Protein AF-A0A7C6QXD6-F1 (afdb_monomer_lite)

Sequence (173 aa):
MQIMHDFGVSPLEYSKREENNNFPVIDFCPMCHAKGTLKKHGFYSRYALPFKKELRIVIRRFKCSCCKKTISVLPSFLLPHYQHTVGFILGCLKGHFILRKLKAYYQKVQFYRRRFLKNLKAVEMFFRDPGLRDQFPEPHQEKAIKLLKMIGACASAFSQRFFSHFRHSFMAL

Structure (mmCIF, N/CA/C/O backbone):
data_AF-A0A7C6QXD6-F1
#
_entry.id   AF-A0A7C6QXD6-F1
#
loop_
_atom_site.group_PDB
_atom_site.id
_atom_site.type_symbol
_atom_site.label_atom_id
_atom_site.label_alt_id
_atom_site.label_comp_id
_atom_site.label_asym_id
_atom_site.label_entity_id
_atom_site.label_seq_id
_atom_site.pdbx_PDB_ins_code
_atom_site.Cartn_x
_atom_site.Cartn_y
_atom_site.Cartn_z
_atom_site.occupancy
_atom_site.B_iso_or_equiv
_atom_site.auth_seq_id
_atom_site.auth_comp_id
_atom_site.auth_asym_id
_atom_site.auth_atom_id
_atom_site.pdbx_PDB_model_num
ATOM 1 N N . MET A 1 1 ? 12.061 2.874 -3.813 1.00 88.06 1 MET A N 1
ATOM 2 C CA . MET A 1 1 ? 10.857 3.645 -4.196 1.00 88.06 1 MET A CA 1
ATOM 3 C C . MET A 1 1 ? 9.719 2.673 -4.466 1.00 88.06 1 MET A C 1
ATOM 5 O O . MET A 1 1 ? 9.970 1.619 -5.044 1.00 88.06 1 MET A O 1
ATOM 9 N N . GLN A 1 2 ? 8.501 2.988 -4.032 1.00 90.88 2 GLN A N 1
ATOM 10 C CA . GLN A 1 2 ? 7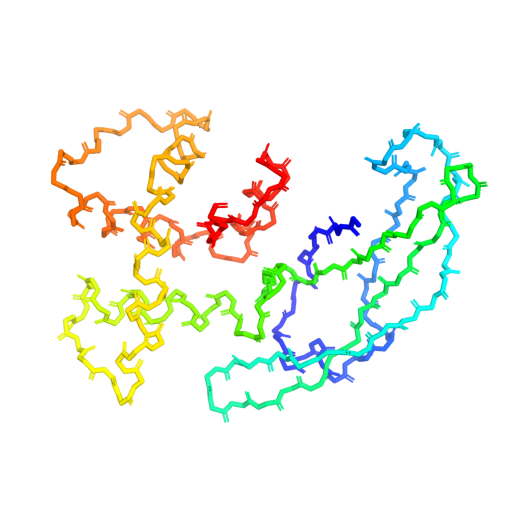.311 2.180 -4.305 1.00 90.88 2 GLN A CA 1
ATOM 11 C C . GLN A 1 2 ? 6.240 3.055 -4.952 1.00 90.88 2 GLN A C 1
ATOM 13 O O . GLN A 1 2 ? 6.079 4.209 -4.573 1.00 90.88 2 GLN A O 1
ATOM 18 N N . ILE A 1 3 ? 5.524 2.498 -5.921 1.00 92.62 3 ILE A N 1
ATOM 19 C CA . ILE A 1 3 ? 4.297 3.069 -6.474 1.00 92.62 3 ILE A CA 1
ATOM 20 C C . ILE A 1 3 ? 3.151 2.234 -5.921 1.00 92.62 3 ILE A C 1
ATOM 22 O O . ILE A 1 3 ? 3.218 1.009 -5.985 1.00 92.62 3 ILE A O 1
ATOM 26 N N . MET A 1 4 ? 2.125 2.877 -5.369 1.00 93.50 4 MET A N 1
ATOM 27 C CA . MET A 1 4 ? 0.896 2.177 -5.006 1.00 93.50 4 MET A CA 1
ATOM 28 C C . MET A 1 4 ? -0.036 2.078 -6.208 1.00 93.50 4 MET A C 1
ATOM 30 O O . MET A 1 4 ? -0.214 3.059 -6.928 1.00 93.50 4 MET A O 1
ATOM 34 N N . HIS A 1 5 ? -0.641 0.910 -6.391 1.00 93.94 5 HIS A N 1
ATOM 35 C CA . HIS A 1 5 ? -1.595 0.658 -7.462 1.00 93.94 5 HIS A CA 1
ATOM 36 C C . HIS A 1 5 ? -2.755 -0.210 -6.974 1.00 93.94 5 HIS A C 1
ATOM 38 O O . HIS A 1 5 ? -2.545 -1.260 -6.364 1.00 93.94 5 HIS A O 1
ATOM 44 N N . ASP A 1 6 ? -3.974 0.233 -7.236 1.00 93.94 6 ASP A N 1
ATOM 45 C CA . ASP A 1 6 ? -5.198 -0.510 -7.024 1.00 93.94 6 ASP A CA 1
ATOM 46 C C . ASP A 1 6 ? -5.442 -1.407 -8.233 1.00 93.94 6 ASP A C 1
ATOM 48 O O . ASP A 1 6 ? -5.732 -0.939 -9.330 1.00 93.94 6 ASP A O 1
ATOM 52 N N . PHE A 1 7 ? -5.298 -2.709 -8.007 1.00 93.75 7 PHE A N 1
ATOM 53 C CA . PHE A 1 7 ? -5.510 -3.734 -9.023 1.00 93.75 7 PHE A CA 1
ATOM 54 C C . PHE A 1 7 ? -6.997 -4.081 -9.207 1.00 93.75 7 PHE A C 1
ATOM 56 O O . PHE A 1 7 ? -7.315 -4.948 -10.018 1.00 93.75 7 PHE A O 1
ATOM 63 N N . GLY A 1 8 ? -7.907 -3.476 -8.429 1.00 93.12 8 GLY A N 1
ATOM 64 C CA . GLY A 1 8 ? -9.348 -3.731 -8.518 1.00 93.12 8 GLY A CA 1
ATOM 65 C C . GLY A 1 8 ? -9.761 -5.138 -8.076 1.00 93.12 8 GLY A C 1
ATOM 66 O O . GLY A 1 8 ? -10.849 -5.601 -8.406 1.00 93.12 8 GLY A O 1
ATOM 67 N N . VAL A 1 9 ? -8.894 -5.845 -7.345 1.00 94.06 9 VAL A N 1
ATOM 68 C CA . VAL A 1 9 ? -9.112 -7.231 -6.913 1.00 94.06 9 VAL A CA 1
ATOM 69 C C . VAL A 1 9 ? -8.811 -7.423 -5.434 1.00 94.06 9 VAL A C 1
ATOM 71 O O . VAL A 1 9 ? -8.015 -6.704 -4.828 1.00 94.06 9 VAL A O 1
ATOM 74 N N . SER A 1 10 ? -9.436 -8.441 -4.840 1.00 94.31 10 SER A N 1
ATOM 75 C CA . SER A 1 10 ? -9.162 -8.815 -3.451 1.00 94.31 10 SER A CA 1
ATOM 76 C C . SER A 1 10 ? -7.719 -9.325 -3.274 1.00 94.31 10 SER A C 1
ATOM 78 O O . SER A 1 10 ? -7.140 -9.858 -4.221 1.00 94.31 10 SER A O 1
ATOM 80 N N . PRO A 1 11 ? -7.141 -9.270 -2.056 1.00 95.25 11 PRO A N 1
ATOM 81 C CA . PRO A 1 11 ? -5.814 -9.838 -1.800 1.00 95.25 11 PRO A CA 1
ATOM 82 C C . PRO A 1 11 ? -5.700 -11.325 -2.164 1.00 95.25 11 PRO A C 1
ATOM 84 O O . PRO A 1 11 ? -4.645 -11.770 -2.609 1.00 95.25 11 PRO A O 1
ATOM 87 N N . LEU A 1 12 ? -6.785 -12.089 -1.982 1.00 96.38 12 LEU A N 1
ATOM 88 C CA . LEU A 1 12 ? -6.841 -13.509 -2.336 1.00 96.38 12 LEU A CA 1
ATOM 89 C C . LEU A 1 12 ? -6.758 -13.703 -3.849 1.00 96.38 12 LEU A C 1
ATOM 91 O O . LEU A 1 12 ? -5.979 -14.521 -4.322 1.00 96.38 12 LEU A O 1
ATOM 95 N N . GLU A 1 13 ? -7.549 -12.938 -4.593 1.00 96.75 13 GLU A N 1
ATOM 96 C CA . GLU A 1 13 ? -7.564 -12.992 -6.051 1.00 96.75 13 GLU A CA 1
ATOM 97 C C . GLU A 1 13 ? -6.227 -12.525 -6.640 1.00 96.75 13 GLU A C 1
ATOM 99 O O . GLU A 1 13 ? -5.665 -13.187 -7.507 1.00 96.75 13 GLU A O 1
ATOM 104 N N . TYR A 1 14 ? -5.650 -11.452 -6.092 1.00 97.12 14 TYR A N 1
ATOM 105 C CA . TYR A 1 14 ? -4.305 -11.004 -6.451 1.00 97.12 14 TYR A CA 1
ATOM 106 C C . TYR A 1 14 ? -3.264 -12.114 -6.256 1.00 97.12 14 TYR A C 1
ATOM 108 O O . TYR A 1 14 ? -2.416 -12.331 -7.119 1.00 97.12 14 TYR A O 1
ATOM 116 N N . SER A 1 15 ? -3.320 -12.815 -5.116 1.00 97.25 15 SER A N 1
ATOM 117 C CA . SER A 1 15 ? -2.401 -13.912 -4.795 1.00 97.25 15 SER A CA 1
ATOM 118 C C . SER A 1 15 ? -2.511 -15.052 -5.809 1.00 97.25 15 SER A C 1
ATOM 120 O O . SER A 1 15 ? -1.484 -15.495 -6.306 1.00 97.25 15 SER A O 1
ATOM 122 N N . LYS A 1 16 ? -3.734 -15.445 -6.195 1.00 97.75 16 LYS A N 1
ATOM 123 C CA . LYS A 1 16 ? -3.977 -16.490 -7.204 1.00 97.75 16 LYS A CA 1
ATOM 124 C C . LYS A 1 16 ? -3.456 -16.135 -8.597 1.00 97.75 16 LYS A C 1
ATOM 126 O O . LYS A 1 16 ? -3.055 -17.022 -9.338 1.00 97.75 16 LYS A O 1
ATOM 131 N N . ARG A 1 17 ? -3.492 -14.853 -8.968 1.00 97.38 17 ARG A N 1
ATOM 132 C CA . ARG A 1 17 ? -3.051 -14.385 -10.292 1.00 97.38 17 ARG A CA 1
ATOM 133 C C . ARG A 1 17 ? -1.536 -14.337 -10.450 1.00 97.38 17 ARG A C 1
ATOM 135 O O . ARG A 1 17 ? -1.065 -14.274 -11.580 1.00 97.38 17 ARG A O 1
ATOM 142 N N . GLU A 1 18 ? -0.782 -14.325 -9.352 1.00 95.38 18 GLU A N 1
ATOM 143 C CA . GLU A 1 18 ? 0.682 -14.260 -9.364 1.00 95.38 18 GLU A CA 1
ATOM 144 C C . GLU A 1 18 ? 1.227 -13.189 -10.338 1.00 95.38 18 GLU A C 1
ATOM 146 O O . GLU A 1 18 ? 0.915 -11.999 -10.211 1.00 95.38 18 GLU A O 1
ATOM 151 N N . GLU A 1 19 ? 2.057 -13.574 -11.310 1.00 95.94 19 GLU A N 1
ATOM 152 C CA . GLU A 1 19 ? 2.673 -12.663 -12.279 1.00 95.94 19 GLU A CA 1
ATOM 153 C C . GLU A 1 19 ? 1.702 -12.149 -13.356 1.00 95.94 19 GLU A C 1
ATOM 155 O O . GLU A 1 19 ? 2.024 -11.167 -14.034 1.00 95.94 19 GLU A O 1
ATOM 160 N N . ASN A 1 20 ? 0.505 -12.743 -13.450 1.00 96.69 20 ASN A N 1
ATOM 161 C CA . ASN A 1 20 ? -0.557 -12.411 -14.409 1.00 96.69 20 ASN A CA 1
ATOM 162 C C . ASN A 1 20 ? -1.481 -11.280 -13.926 1.00 96.69 20 ASN A C 1
ATOM 164 O O . ASN A 1 20 ? -2.493 -10.979 -14.556 1.00 96.69 20 ASN A O 1
ATOM 168 N N . ASN A 1 21 ? -1.165 -10.642 -12.795 1.00 96.81 21 ASN A N 1
ATOM 169 C CA . ASN A 1 21 ? -1.866 -9.432 -12.372 1.00 96.81 21 ASN A CA 1
ATOM 170 C C . ASN A 1 21 ? -1.702 -8.301 -13.403 1.00 96.81 21 ASN A C 1
ATOM 172 O O . ASN A 1 21 ? -0.671 -8.183 -14.070 1.00 96.81 21 ASN A O 1
ATOM 176 N N . ASN A 1 22 ? -2.708 -7.429 -13.495 1.00 95.38 22 ASN A N 1
ATOM 177 C CA . ASN A 1 22 ? -2.716 -6.324 -14.450 1.00 95.38 22 ASN A CA 1
ATOM 178 C C . ASN A 1 22 ? -1.822 -5.169 -13.959 1.00 95.38 22 ASN A C 1
ATOM 180 O O . ASN A 1 22 ? -2.290 -4.220 -13.338 1.00 95.38 22 ASN A O 1
ATOM 184 N N . PHE A 1 23 ? -0.505 -5.304 -14.137 1.00 95.44 23 PHE A N 1
ATOM 185 C CA . PHE A 1 23 ? 0.466 -4.296 -13.706 1.00 95.44 23 PHE A CA 1
ATOM 186 C C . PHE A 1 23 ? 0.395 -3.033 -14.577 1.00 95.44 23 PHE A C 1
ATOM 188 O O . PHE A 1 23 ? 0.346 -3.148 -15.801 1.00 95.44 23 PHE A O 1
ATOM 195 N N . PRO A 1 24 ? 0.487 -1.833 -13.977 1.00 94.12 24 PRO A N 1
ATOM 196 C CA . PRO A 1 24 ? 0.396 -0.585 -14.716 1.00 94.12 24 PRO A CA 1
ATOM 197 C C . PRO A 1 24 ? 1.615 -0.375 -15.618 1.00 94.12 24 PRO A C 1
ATOM 199 O O . PRO A 1 24 ? 2.744 -0.752 -15.279 1.00 94.12 24 PRO A O 1
ATOM 202 N N . VAL A 1 25 ? 1.384 0.301 -16.741 1.00 91.50 25 VAL A N 1
ATOM 203 C CA . VAL A 1 25 ? 2.446 0.904 -17.551 1.00 91.50 25 VAL A CA 1
ATOM 204 C C . VAL A 1 25 ? 2.909 2.183 -16.854 1.00 91.50 25 VAL A C 1
ATOM 206 O O . VAL A 1 25 ? 2.094 2.951 -16.344 1.00 91.50 25 VAL A O 1
ATOM 209 N N . ILE A 1 26 ? 4.225 2.388 -16.771 1.00 92.19 26 ILE A N 1
ATOM 210 C CA . ILE A 1 26 ? 4.816 3.546 -16.095 1.00 92.19 26 ILE A CA 1
ATOM 211 C C . ILE A 1 26 ? 5.758 4.243 -17.073 1.00 92.19 26 ILE A C 1
ATOM 213 O O . ILE A 1 26 ? 6.889 3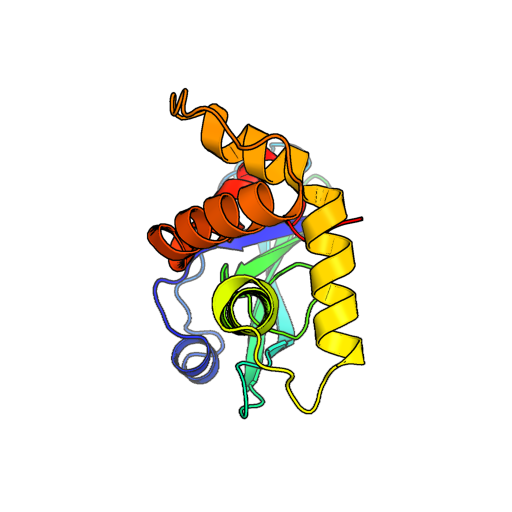.800 -17.279 1.00 92.19 26 ILE A O 1
ATOM 217 N N . ASP A 1 27 ? 5.294 5.352 -17.643 1.00 91.56 27 ASP A N 1
ATOM 218 C CA . ASP A 1 27 ? 6.027 6.064 -18.694 1.00 91.56 27 ASP A CA 1
ATOM 219 C C . ASP A 1 27 ? 7.174 6.919 -18.160 1.00 91.56 27 ASP A C 1
ATOM 221 O O . ASP A 1 27 ? 8.168 7.127 -18.853 1.00 91.56 27 ASP A O 1
ATOM 225 N N . PHE A 1 28 ? 7.067 7.399 -16.920 1.00 94.06 28 PHE A N 1
ATOM 226 C CA . PHE A 1 28 ? 8.038 8.308 -16.317 1.00 94.06 28 PHE A CA 1
ATOM 227 C C . PHE A 1 28 ? 8.655 7.704 -15.063 1.00 94.06 28 PHE A C 1
ATOM 229 O O . PHE A 1 28 ? 7.963 7.174 -14.192 1.00 94.06 28 PHE A O 1
ATOM 236 N N . CYS A 1 29 ? 9.975 7.833 -14.925 1.00 94.44 29 CYS A N 1
ATOM 237 C CA . CYS A 1 29 ? 10.633 7.455 -13.684 1.00 94.44 29 CYS A CA 1
ATOM 238 C C . CYS A 1 29 ? 10.198 8.397 -12.540 1.00 94.44 29 CYS A C 1
ATOM 240 O O . CYS A 1 29 ? 10.507 9.583 -12.605 1.00 94.44 29 CYS A O 1
ATOM 242 N N . PRO A 1 30 ? 9.603 7.910 -11.435 1.00 91.62 30 PRO A N 1
ATOM 243 C CA . PRO A 1 30 ? 9.218 8.748 -10.293 1.00 91.62 30 PRO A CA 1
ATOM 244 C C . PRO A 1 30 ? 10.406 9.353 -9.527 1.00 91.62 30 PRO A C 1
ATOM 246 O O . PRO A 1 30 ? 10.192 10.083 -8.568 1.00 91.62 30 PRO A O 1
ATOM 249 N N . MET A 1 31 ? 11.649 9.002 -9.884 1.00 92.94 31 MET A N 1
ATOM 250 C CA . MET A 1 31 ? 12.858 9.492 -9.212 1.00 92.94 31 MET A CA 1
ATOM 251 C C . MET A 1 31 ? 13.608 10.565 -9.998 1.00 92.94 31 MET A C 1
ATOM 253 O O . MET A 1 31 ? 14.233 11.419 -9.387 1.00 92.94 31 MET A O 1
ATOM 257 N N . CYS A 1 32 ? 13.641 10.458 -11.327 1.00 94.88 32 CYS A N 1
ATOM 258 C CA . CYS A 1 32 ? 14.409 11.364 -12.189 1.00 94.88 32 CYS A CA 1
ATOM 259 C C . CYS A 1 32 ? 13.586 11.914 -13.356 1.00 94.88 32 CYS A C 1
ATOM 261 O O . CYS A 1 32 ? 14.140 12.572 -14.224 1.00 94.88 32 CYS A O 1
ATOM 263 N N . HIS A 1 33 ? 12.292 11.591 -13.417 1.00 94.75 33 HIS A N 1
ATOM 264 C CA . HIS A 1 33 ? 11.325 12.067 -14.410 1.00 94.75 33 HIS A CA 1
ATOM 265 C C . HIS A 1 33 ? 11.650 11.748 -15.878 1.00 94.75 33 HIS A C 1
ATOM 267 O O . HIS A 1 33 ? 10.909 12.138 -16.771 1.00 94.75 33 HIS A O 1
ATOM 273 N N . ALA A 1 34 ? 12.696 10.961 -16.143 1.00 94.94 34 ALA A N 1
ATOM 274 C CA . ALA A 1 34 ? 13.042 10.526 -17.488 1.00 94.94 34 ALA A CA 1
ATOM 275 C C . ALA A 1 34 ? 11.958 9.600 -18.072 1.00 94.94 34 ALA A C 1
ATOM 277 O O . ALA A 1 34 ? 11.585 8.593 -17.452 1.00 94.94 34 ALA A O 1
ATOM 278 N N . LYS A 1 35 ? 11.489 9.934 -19.277 1.00 95.62 35 LYS A N 1
ATOM 279 C CA . LYS A 1 35 ? 10.454 9.205 -20.022 1.00 95.62 35 LYS A CA 1
ATOM 280 C C . LYS A 1 35 ? 11.016 7.936 -20.673 1.00 95.62 35 LYS A C 1
ATOM 282 O O . LYS A 1 35 ? 12.141 7.942 -21.159 1.00 95.62 35 LYS A O 1
ATOM 287 N N . GLY A 1 36 ? 10.253 6.843 -20.678 1.00 90.44 36 GLY A N 1
ATOM 288 C CA . GLY A 1 36 ? 10.594 5.597 -21.382 1.00 90.44 36 GLY A CA 1
ATOM 289 C C . GLY A 1 36 ? 11.793 4.830 -20.806 1.00 90.44 36 GLY A C 1
ATOM 290 O O . GLY A 1 36 ? 12.345 3.948 -21.458 1.00 90.44 36 GLY A O 1
ATOM 291 N N . THR A 1 37 ? 12.227 5.153 -19.584 1.00 92.06 37 THR A N 1
ATOM 292 C CA . THR A 1 37 ? 13.453 4.587 -18.989 1.00 92.06 37 THR A CA 1
ATOM 293 C C . THR A 1 37 ? 13.214 3.381 -18.081 1.00 92.06 37 THR A C 1
ATOM 295 O O . THR A 1 37 ? 14.170 2.701 -17.697 1.00 92.06 37 THR A O 1
ATOM 298 N N . LEU A 1 38 ? 11.963 3.101 -17.704 1.00 95.19 38 LEU A N 1
ATOM 299 C CA . LEU A 1 38 ? 11.626 2.022 -16.778 1.00 95.19 38 LEU A CA 1
ATOM 300 C C . LEU A 1 38 ? 11.475 0.689 -17.504 1.00 95.19 38 LEU A C 1
ATOM 302 O O . LEU A 1 38 ? 10.504 0.448 -18.212 1.00 95.19 38 LEU A O 1
ATOM 306 N N . LYS A 1 39 ? 12.423 -0.218 -17.261 1.00 95.25 39 LYS A N 1
ATOM 307 C CA . LYS A 1 39 ? 12.390 -1.585 -17.790 1.00 95.25 39 LYS A CA 1
ATOM 308 C C . LYS A 1 39 ? 11.898 -2.556 -16.723 1.00 95.25 39 LYS A C 1
ATOM 310 O O . LYS A 1 39 ? 12.241 -2.404 -15.547 1.00 95.25 39 LYS A O 1
ATOM 315 N N . LYS A 1 40 ? 11.121 -3.570 -17.124 1.00 95.25 40 LYS A N 1
ATOM 316 C CA . LYS A 1 40 ? 10.733 -4.683 -16.239 1.00 95.25 40 LYS A CA 1
ATOM 317 C C . LYS A 1 40 ? 12.011 -5.335 -15.702 1.00 95.25 40 LYS A C 1
ATOM 319 O O . LYS A 1 40 ? 12.877 -5.723 -16.475 1.00 95.25 40 LYS A O 1
ATOM 324 N N . HIS A 1 41 ? 12.139 -5.411 -14.381 1.00 95.94 41 HIS A N 1
ATOM 325 C CA . HIS A 1 41 ? 13.329 -5.945 -13.707 1.00 95.94 41 HIS A CA 1
ATOM 326 C C . HIS A 1 41 ? 13.077 -7.318 -13.067 1.00 95.94 41 HIS A C 1
ATOM 328 O O . HIS A 1 41 ? 14.019 -8.012 -12.708 1.00 95.94 41 HIS A O 1
ATOM 334 N N . GLY A 1 42 ? 11.808 -7.704 -12.924 1.00 96.75 42 GLY A N 1
ATOM 335 C CA . GLY A 1 42 ? 11.387 -8.983 -12.357 1.00 96.75 42 GLY A CA 1
ATOM 336 C C . GLY A 1 42 ? 10.424 -8.778 -11.198 1.00 96.75 42 GLY A C 1
ATOM 337 O O . GLY A 1 42 ? 9.734 -7.758 -11.122 1.00 96.75 42 GLY A O 1
ATOM 338 N N . PHE A 1 43 ? 10.403 -9.734 -10.278 1.00 98.00 43 PHE A N 1
ATOM 339 C CA . PHE A 1 43 ? 9.501 -9.743 -9.131 1.00 98.00 43 PHE A CA 1
ATOM 340 C C . PHE A 1 43 ? 10.245 -9.989 -7.826 1.00 98.00 43 PHE A C 1
ATOM 342 O O . PHE A 1 43 ? 11.394 -10.427 -7.826 1.00 98.00 43 PHE A O 1
ATOM 349 N N . TYR A 1 44 ? 9.599 -9.673 -6.710 1.00 96.88 44 TYR A N 1
ATOM 350 C CA . TYR A 1 44 ? 9.904 -10.285 -5.420 1.00 96.88 44 TYR A CA 1
ATOM 351 C C . TYR A 1 44 ? 8.599 -10.734 -4.764 1.00 96.88 44 TYR A C 1
ATOM 353 O O . TYR A 1 44 ? 7.543 -10.160 -5.034 1.00 96.88 44 TYR A O 1
ATOM 361 N N . SER A 1 45 ?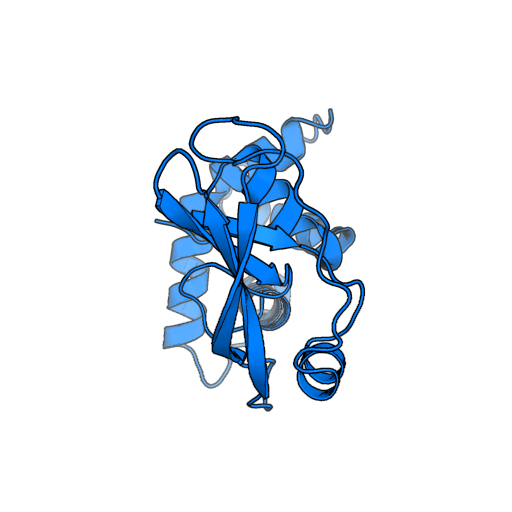 8.663 -11.739 -3.896 1.00 96.12 45 SER A N 1
ATOM 362 C CA . SER A 1 45 ? 7.507 -12.200 -3.129 1.00 96.12 45 SER A CA 1
ATOM 363 C C . SER A 1 45 ? 7.486 -11.607 -1.726 1.00 96.12 45 SER A C 1
ATOM 365 O O . SER A 1 45 ? 8.530 -11.394 -1.110 1.00 96.12 45 SER A O 1
ATOM 367 N N . ARG A 1 46 ? 6.289 -11.382 -1.188 1.00 96.25 46 ARG A N 1
ATOM 368 C CA . ARG A 1 46 ? 6.084 -11.028 0.220 1.00 96.25 46 ARG A CA 1
ATOM 369 C C . ARG A 1 46 ? 4.786 -11.619 0.752 1.00 96.25 46 ARG A C 1
ATOM 371 O O . ARG A 1 46 ? 3.878 -11.906 -0.023 1.00 96.25 46 ARG A O 1
ATOM 378 N N . TYR A 1 47 ? 4.681 -11.717 2.073 1.00 96.31 47 TYR A N 1
ATOM 379 C CA . TYR A 1 47 ? 3.427 -12.077 2.723 1.00 96.31 47 TYR A CA 1
ATOM 380 C C . TYR A 1 47 ? 2.480 -10.882 2.851 1.00 96.31 47 TYR A C 1
ATOM 382 O O . TYR A 1 47 ? 2.895 -9.768 3.198 1.00 96.31 47 TYR A O 1
ATOM 390 N N . ALA A 1 48 ? 1.205 -11.154 2.588 1.00 96.19 48 ALA A N 1
ATOM 391 C CA . ALA A 1 48 ? 0.059 -10.322 2.897 1.00 96.19 48 ALA A CA 1
ATOM 392 C C . ALA A 1 48 ? -0.851 -11.093 3.862 1.00 96.19 48 ALA A C 1
ATOM 394 O O . ALA A 1 48 ? -1.239 -12.227 3.588 1.00 96.19 48 ALA A O 1
ATOM 395 N N . LEU A 1 49 ? -1.201 -10.469 4.985 1.00 94.69 49 LEU A N 1
ATOM 396 C CA . LEU A 1 49 ? -1.987 -11.084 6.056 1.00 94.69 49 LEU A CA 1
ATOM 397 C C . LEU A 1 49 ? -3.377 -10.427 6.145 1.00 94.69 49 LEU A C 1
ATOM 399 O O . LEU A 1 49 ? -3.571 -9.472 6.909 1.00 94.69 49 LEU A O 1
ATOM 403 N N . PRO A 1 50 ? -4.362 -10.843 5.325 1.00 92.12 50 PRO A N 1
ATOM 404 C CA . PRO A 1 50 ? -5.754 -10.46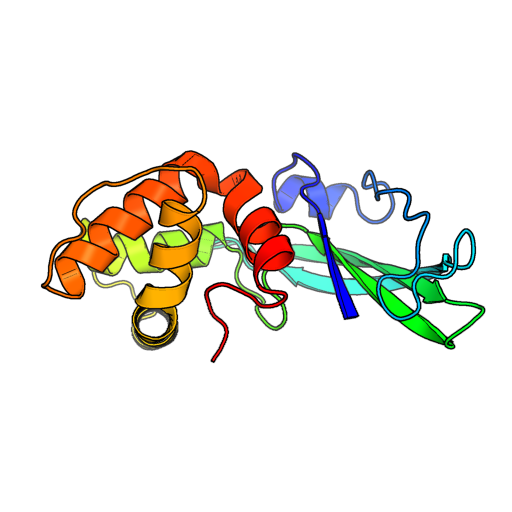7 5.524 1.00 92.12 50 PRO A CA 1
ATOM 405 C C . PRO A 1 50 ? -6.407 -11.352 6.592 1.00 92.12 50 PRO A C 1
ATOM 407 O O . PRO A 1 50 ? -6.792 -12.493 6.341 1.00 92.12 50 PRO A O 1
ATOM 410 N N . PHE A 1 51 ? -6.610 -10.793 7.785 1.00 87.44 51 PHE A N 1
ATOM 411 C CA . PHE A 1 51 ? -7.320 -11.453 8.888 1.00 87.44 51 PHE A CA 1
ATOM 412 C C . PHE A 1 51 ? -6.724 -12.822 9.254 1.00 87.44 51 PHE A C 1
ATOM 414 O O . PHE A 1 51 ? -5.623 -12.862 9.790 1.00 87.44 51 PHE A O 1
ATOM 421 N N . LYS A 1 52 ? -7.454 -13.921 9.024 1.00 85.56 52 LYS A N 1
ATOM 422 C CA . LYS A 1 52 ? -7.043 -15.294 9.368 1.00 85.56 52 LYS A CA 1
ATOM 423 C C . LYS A 1 52 ? -6.343 -16.028 8.214 1.00 85.56 52 LYS A C 1
ATOM 425 O O . LYS A 1 52 ? -6.199 -17.242 8.279 1.00 85.56 52 LYS A O 1
ATOM 430 N N . LYS A 1 53 ? -5.976 -15.328 7.139 1.00 90.50 53 LYS A N 1
ATOM 431 C CA . LYS A 1 53 ? -5.291 -15.918 5.984 1.00 90.50 53 LYS A CA 1
ATOM 432 C C . LYS A 1 53 ? -3.872 -15.383 5.879 1.00 90.50 53 LYS A C 1
ATOM 434 O O . LYS A 1 53 ? -3.622 -14.207 6.142 1.00 90.50 53 LYS A O 1
ATOM 439 N N . GLU A 1 54 ? -2.983 -16.248 5.421 1.00 95.88 54 GLU A N 1
ATOM 440 C CA . GLU A 1 54 ? -1.629 -15.913 5.014 1.00 95.88 54 GLU A CA 1
ATOM 441 C C . GLU A 1 54 ? -1.522 -16.122 3.509 1.00 95.88 54 GLU A C 1
ATOM 443 O O . GLU A 1 54 ? -1.821 -17.199 3.000 1.00 95.88 54 GLU A O 1
ATOM 448 N N . LEU A 1 55 ? -1.176 -15.060 2.786 1.00 96.88 55 LEU A N 1
ATOM 449 C CA . LEU A 1 55 ? -1.091 -15.076 1.332 1.00 96.88 55 LEU A CA 1
ATOM 450 C C . LEU A 1 55 ? 0.317 -14.687 0.910 1.00 96.88 55 LEU A C 1
ATOM 452 O O . LEU A 1 55 ? 0.818 -13.634 1.309 1.00 96.88 55 LEU A O 1
ATOM 456 N N . ARG A 1 56 ? 0.933 -15.493 0.049 1.00 96.62 56 ARG A N 1
ATOM 457 C CA . ARG A 1 56 ? 2.134 -15.092 -0.681 1.00 96.62 56 ARG A CA 1
ATOM 458 C C . ARG A 1 56 ? 1.701 -14.308 -1.916 1.00 96.62 56 ARG A C 1
ATOM 460 O O . ARG A 1 56 ? 0.884 -14.774 -2.703 1.00 96.62 56 ARG A O 1
ATOM 467 N N . ILE A 1 57 ? 2.237 -13.106 -2.076 1.00 96.56 57 ILE A N 1
ATOM 468 C CA . ILE A 1 57 ? 1.948 -12.246 -3.223 1.00 96.56 57 ILE A CA 1
ATOM 469 C C . ILE A 1 57 ? 3.241 -11.837 -3.923 1.00 96.56 57 ILE A C 1
ATOM 471 O O . ILE A 1 57 ? 4.277 -11.661 -3.274 1.00 96.56 57 ILE A O 1
ATOM 475 N N . VAL A 1 58 ? 3.180 -11.648 -5.240 1.00 97.62 58 VAL A N 1
ATOM 476 C CA . VAL A 1 58 ? 4.307 -11.148 -6.035 1.00 97.62 58 VAL A CA 1
ATOM 477 C C . VAL A 1 58 ? 4.195 -9.647 -6.255 1.00 97.62 58 VAL A C 1
ATOM 479 O O . VAL A 1 58 ? 3.107 -9.093 -6.396 1.00 97.62 58 VAL A O 1
ATOM 482 N N . ILE A 1 59 ? 5.336 -8.972 -6.283 1.00 97.75 59 ILE A N 1
ATOM 483 C CA . ILE A 1 59 ? 5.438 -7.529 -6.460 1.00 97.75 59 ILE A CA 1
ATOM 484 C C . ILE A 1 59 ? 6.338 -7.255 -7.657 1.00 97.75 59 ILE A C 1
ATOM 486 O O . ILE A 1 59 ? 7.528 -7.587 -7.634 1.00 97.75 59 ILE A O 1
ATOM 490 N N . ARG A 1 60 ? 5.778 -6.637 -8.701 1.00 97.62 60 ARG A N 1
ATOM 491 C CA . ARG A 1 60 ? 6.525 -6.268 -9.908 1.00 97.62 60 ARG A CA 1
ATOM 492 C C . ARG A 1 60 ? 7.544 -5.181 -9.587 1.00 97.62 60 ARG A C 1
ATOM 494 O O . ARG A 1 60 ? 7.225 -4.190 -8.929 1.00 97.62 60 ARG A O 1
ATOM 501 N N . ARG A 1 61 ? 8.759 -5.352 -10.103 1.00 97.62 61 ARG A N 1
ATOM 502 C CA . ARG A 1 61 ? 9.856 -4.385 -10.040 1.00 97.62 61 ARG A CA 1
ATOM 503 C C . ARG A 1 61 ? 10.199 -3.864 -11.428 1.00 97.62 61 ARG A C 1
ATOM 505 O O . ARG A 1 61 ? 10.243 -4.615 -12.403 1.00 97.62 61 ARG A O 1
ATOM 512 N N . PHE A 1 62 ? 10.527 -2.586 -11.475 1.00 97.25 62 PHE A N 1
ATOM 513 C CA . PHE A 1 62 ? 11.078 -1.879 -12.618 1.00 97.25 62 PHE A CA 1
ATOM 514 C C . PHE A 1 62 ? 12.431 -1.290 -12.235 1.00 97.25 62 PHE A C 1
ATOM 516 O O . PHE A 1 62 ? 12.633 -0.895 -11.085 1.00 97.25 62 PHE A O 1
ATOM 523 N N . LYS A 1 63 ? 13.354 -1.206 -13.189 1.00 97.19 63 LYS A N 1
ATOM 524 C CA . LYS A 1 63 ? 14.649 -0.545 -13.011 1.00 97.19 63 LYS A CA 1
ATOM 525 C C . LYS A 1 63 ? 14.781 0.571 -14.035 1.00 97.19 63 LYS A C 1
ATOM 527 O O . LYS A 1 63 ? 14.558 0.354 -15.224 1.00 97.19 63 LYS A O 1
ATOM 532 N N . CYS A 1 64 ? 15.121 1.764 -13.560 1.00 96.94 64 CYS A N 1
ATOM 533 C CA . CYS A 1 64 ? 15.354 2.913 -14.425 1.00 96.94 64 CYS A CA 1
ATOM 534 C C . CYS A 1 64 ? 16.718 2.789 -15.109 1.00 96.94 64 CYS A C 1
ATOM 536 O O . CYS A 1 64 ? 17.734 2.636 -14.432 1.00 96.94 64 CYS A O 1
ATOM 538 N N . SER A 1 65 ? 16.769 2.880 -16.437 1.00 96.44 65 SER A N 1
ATOM 539 C CA . SER A 1 65 ? 18.034 2.888 -17.181 1.00 96.44 65 SER A CA 1
ATOM 540 C C . SER A 1 65 ? 18.845 4.171 -16.971 1.00 96.44 65 SER A C 1
ATOM 542 O O . SER A 1 65 ? 20.070 4.101 -17.052 1.00 96.44 65 SER A O 1
ATOM 544 N N . CYS A 1 66 ? 18.192 5.296 -16.657 1.00 96.81 66 CYS A N 1
ATOM 545 C CA . CYS A 1 66 ? 18.821 6.594 -16.399 1.00 96.81 66 CYS A CA 1
ATOM 546 C C . CYS A 1 66 ? 19.427 6.657 -14.985 1.00 96.81 66 CYS A C 1
ATOM 548 O O . CYS A 1 66 ? 20.639 6.562 -14.833 1.00 96.81 66 CYS A O 1
ATOM 550 N N . CYS A 1 67 ? 18.607 6.710 -13.929 1.00 96.62 67 CYS A N 1
ATOM 551 C CA . CYS A 1 67 ? 19.100 6.871 -12.553 1.00 96.62 67 CYS A CA 1
ATOM 552 C C . CYS A 1 67 ? 19.444 5.558 -11.828 1.00 96.62 67 CYS A C 1
ATOM 554 O O . CYS A 1 67 ? 19.754 5.576 -10.640 1.00 96.62 67 CYS A O 1
ATOM 556 N N . LYS A 1 68 ? 19.322 4.404 -12.502 1.00 96.44 68 LYS A N 1
ATOM 557 C CA . LYS A 1 68 ? 19.607 3.045 -11.986 1.00 96.44 68 LYS A CA 1
ATOM 558 C C . LYS A 1 68 ? 18.784 2.591 -10.771 1.00 96.44 68 LYS A C 1
ATOM 560 O O . LYS A 1 68 ? 18.928 1.445 -10.342 1.00 96.44 68 LYS A O 1
ATOM 565 N N . LYS A 1 69 ? 17.878 3.429 -10.254 1.00 96.38 69 LYS A N 1
ATOM 566 C CA . LYS A 1 69 ? 17.007 3.116 -9.111 1.00 96.38 69 LYS A CA 1
ATOM 567 C C . LYS A 1 69 ? 15.929 2.091 -9.479 1.00 96.38 69 LYS A C 1
ATOM 569 O O . LYS A 1 69 ? 15.390 2.094 -10.589 1.00 96.38 69 LYS A O 1
ATOM 574 N N . THR A 1 70 ? 15.585 1.256 -8.500 1.00 96.62 70 THR A N 1
ATOM 575 C CA . THR A 1 70 ? 14.518 0.250 -8.591 1.00 96.62 70 THR A CA 1
ATOM 576 C C . THR A 1 70 ? 13.216 0.779 -7.992 1.00 96.62 70 THR A C 1
ATOM 578 O O . THR A 1 70 ? 13.197 1.384 -6.912 1.00 96.62 70 THR A O 1
ATOM 581 N N . ILE A 1 71 ? 12.117 0.525 -8.694 1.00 95.50 71 ILE A N 1
ATOM 582 C CA . ILE A 1 71 ? 10.758 0.900 -8.312 1.00 95.50 71 ILE A CA 1
ATOM 583 C C . ILE A 1 71 ? 9.901 -0.355 -8.258 1.00 95.50 71 ILE A C 1
ATOM 585 O O . ILE A 1 71 ? 9.942 -1.172 -9.171 1.00 95.50 71 ILE A O 1
ATOM 589 N N . SER A 1 72 ? 9.113 -0.496 -7.200 1.00 96.25 72 SER A N 1
ATOM 590 C CA . SER A 1 72 ? 8.208 -1.633 -7.022 1.00 96.25 72 SER A CA 1
ATOM 591 C C . SER A 1 72 ? 6.753 -1.175 -7.070 1.00 96.25 72 SER A C 1
ATOM 593 O O . SER A 1 72 ? 6.433 -0.143 -6.483 1.00 96.25 72 SER A O 1
ATOM 595 N N . VAL A 1 73 ? 5.874 -1.945 -7.715 1.00 96.12 73 VAL A N 1
ATOM 596 C CA . VAL A 1 73 ? 4.427 -1.673 -7.750 1.00 96.12 73 VAL A CA 1
ATOM 597 C C . VAL A 1 73 ? 3.739 -2.425 -6.619 1.00 96.12 73 VAL A C 1
ATOM 599 O O . VAL A 1 73 ? 3.507 -3.628 -6.706 1.00 96.12 73 VAL A O 1
ATOM 602 N N . LEU A 1 74 ? 3.452 -1.714 -5.536 1.00 95.81 74 LEU A N 1
ATOM 603 C CA . LEU A 1 74 ? 2.799 -2.248 -4.353 1.00 95.81 74 LEU A CA 1
ATOM 604 C C . LEU A 1 74 ? 1.267 -2.186 -4.513 1.00 95.81 74 LEU A C 1
ATOM 606 O O . LEU A 1 74 ? 0.743 -1.106 -4.784 1.00 95.81 74 LEU A O 1
ATOM 610 N N . PRO A 1 75 ? 0.530 -3.287 -4.292 1.00 95.62 75 PRO A N 1
ATOM 611 C CA . PRO A 1 75 ? -0.928 -3.246 -4.273 1.00 95.62 75 PRO A CA 1
ATOM 612 C C . PRO A 1 75 ? -1.468 -2.290 -3.204 1.00 95.62 75 PRO A C 1
ATOM 614 O O . PRO A 1 75 ? -0.983 -2.303 -2.071 1.00 95.62 75 PRO A O 1
ATOM 617 N N . SER A 1 76 ? -2.488 -1.496 -3.536 1.00 94.75 76 SER A N 1
ATOM 618 C CA . SER A 1 76 ? -3.096 -0.487 -2.648 1.00 94.75 76 SER A CA 1
ATOM 619 C C . SER A 1 76 ? -3.651 -1.084 -1.348 1.00 94.75 76 SER A C 1
ATOM 621 O O . SER A 1 76 ? -3.686 -0.417 -0.313 1.00 94.75 76 SER A O 1
ATOM 623 N N . PHE A 1 77 ? -4.020 -2.367 -1.348 1.00 94.81 77 PHE A N 1
ATOM 624 C CA . PHE A 1 77 ? -4.444 -3.081 -0.144 1.00 94.81 77 PHE A CA 1
ATOM 625 C C . PHE A 1 77 ? -3.295 -3.365 0.846 1.00 94.81 77 PHE A C 1
ATOM 627 O O . PHE A 1 77 ? -3.546 -3.928 1.915 1.00 94.81 77 PHE A O 1
ATOM 634 N N . LEU A 1 78 ? -2.049 -2.989 0.534 1.00 94.31 78 LEU A N 1
ATOM 635 C CA . LEU A 1 78 ? -0.883 -3.050 1.417 1.00 94.31 78 LEU A CA 1
ATOM 636 C C . LEU A 1 78 ? -0.287 -1.669 1.687 1.00 94.31 78 LEU A C 1
ATOM 638 O O . LEU A 1 78 ? -0.463 -0.722 0.929 1.00 94.31 78 LEU A O 1
ATOM 642 N N . LEU A 1 79 ? 0.504 -1.592 2.759 1.00 93.50 79 LEU A N 1
ATOM 643 C CA . LEU A 1 79 ? 1.328 -0.428 3.075 1.00 93.50 79 LEU A CA 1
ATOM 644 C C . LEU A 1 79 ? 2.826 -0.793 2.997 1.00 93.50 79 LEU A C 1
ATOM 646 O O . LEU A 1 79 ? 3.204 -1.941 3.285 1.00 93.50 79 LEU A O 1
ATOM 650 N N . PRO A 1 80 ? 3.702 0.160 2.623 1.00 91.81 80 PRO A N 1
ATOM 651 C CA . PRO A 1 80 ? 5.150 0.004 2.715 1.00 91.81 80 PRO A CA 1
ATOM 652 C C . PRO A 1 80 ? 5.557 -0.477 4.107 1.00 91.81 80 PRO A C 1
ATOM 654 O O . PRO A 1 80 ? 5.160 0.129 5.094 1.00 91.81 80 PRO A O 1
ATOM 657 N N . HIS A 1 81 ? 6.343 -1.552 4.195 1.00 90.25 81 HIS A N 1
ATOM 658 C CA . HIS A 1 81 ? 6.817 -2.145 5.460 1.00 90.25 81 HIS A CA 1
ATOM 659 C C . HIS A 1 81 ? 5.750 -2.829 6.347 1.00 90.25 81 HIS A C 1
ATOM 661 O O . HIS A 1 81 ? 6.074 -3.266 7.447 1.00 90.25 81 HIS A O 1
ATOM 667 N N . TYR A 1 82 ? 4.506 -3.011 5.878 1.00 92.31 82 TYR A N 1
ATOM 668 C CA . TYR A 1 82 ? 3.462 -3.751 6.612 1.00 92.31 82 TYR A CA 1
ATOM 669 C C . TYR A 1 82 ? 3.106 -5.067 5.927 1.00 92.31 82 TYR A C 1
ATOM 671 O O . TYR A 1 82 ? 2.787 -5.067 4.742 1.00 92.31 82 TYR A O 1
ATOM 679 N N . GLN A 1 83 ? 3.102 -6.179 6.666 1.00 93.12 83 GLN A N 1
ATOM 680 C CA . GLN A 1 83 ? 2.544 -7.458 6.193 1.00 93.12 83 GLN A CA 1
ATOM 681 C C . GLN A 1 83 ? 1.009 -7.483 6.256 1.00 93.12 83 GLN A C 1
ATOM 683 O O . GLN A 1 83 ? 0.359 -8.149 5.457 1.00 93.12 83 GLN A O 1
ATOM 688 N N . HIS A 1 84 ? 0.416 -6.754 7.203 1.00 93.81 84 HIS A N 1
ATOM 689 C CA . HIS A 1 84 ? -1.035 -6.683 7.358 1.00 93.81 84 HIS A CA 1
ATOM 690 C C . HIS A 1 84 ? -1.655 -5.804 6.278 1.00 93.81 84 HIS A C 1
ATOM 692 O O . HIS A 1 84 ? -1.146 -4.725 5.972 1.00 93.81 84 HIS A O 1
ATOM 698 N N . THR A 1 85 ? -2.770 -6.271 5.722 1.00 94.44 85 THR A N 1
ATOM 699 C CA . THR A 1 85 ? -3.523 -5.508 4.718 1.00 94.44 85 THR A CA 1
ATOM 700 C C . THR A 1 85 ? -4.150 -4.257 5.327 1.00 94.44 85 THR A C 1
ATOM 702 O O . THR A 1 85 ? -4.473 -4.223 6.517 1.00 94.44 85 THR A O 1
ATOM 705 N N . VAL A 1 86 ? -4.381 -3.234 4.504 1.00 94.25 86 VAL A N 1
ATOM 706 C CA . VAL A 1 86 ? -5.099 -2.013 4.901 1.00 94.25 86 VAL A CA 1
ATOM 707 C C . VAL A 1 86 ? -6.455 -2.375 5.508 1.00 94.25 86 VAL A C 1
ATOM 709 O O . VAL A 1 86 ? -6.791 -1.882 6.579 1.00 94.25 86 VAL A O 1
ATOM 712 N N . GLY A 1 87 ? -7.187 -3.318 4.903 1.00 93.12 87 GLY A N 1
ATOM 713 C CA . GLY A 1 87 ? -8.458 -3.812 5.440 1.00 93.12 87 GLY A CA 1
ATOM 714 C C . GLY A 1 87 ? -8.339 -4.399 6.852 1.00 93.12 87 GLY A C 1
ATOM 715 O O . GLY A 1 87 ? -9.170 -4.101 7.710 1.00 93.12 87 GLY A O 1
ATOM 716 N N . PHE A 1 88 ? -7.280 -5.166 7.134 1.00 93.12 88 PHE A N 1
ATOM 717 C CA . PHE A 1 88 ? -7.017 -5.670 8.485 1.00 93.12 88 PHE A CA 1
ATOM 718 C C . PHE A 1 88 ? -6.726 -4.535 9.473 1.00 93.12 88 PHE A C 1
ATOM 720 O O . PHE A 1 88 ? -7.329 -4.483 10.545 1.00 93.12 88 PHE A O 1
ATOM 727 N N . ILE A 1 89 ? -5.843 -3.604 9.098 1.00 93.69 89 ILE A N 1
ATOM 728 C CA . ILE A 1 89 ? -5.465 -2.452 9.930 1.00 93.69 89 ILE A CA 1
ATOM 729 C C . ILE A 1 89 ? -6.703 -1.612 10.266 1.00 93.69 89 ILE A C 1
ATOM 731 O O . ILE A 1 89 ? -6.958 -1.327 11.437 1.00 93.69 89 ILE A O 1
ATOM 735 N N . LEU A 1 90 ? -7.520 -1.279 9.264 1.00 93.38 90 LEU A N 1
ATOM 736 C CA . LEU A 1 90 ? -8.773 -0.550 9.460 1.00 93.38 90 LEU A CA 1
ATOM 737 C C . LEU A 1 90 ? -9.757 -1.348 10.321 1.00 93.38 90 LEU A C 1
ATOM 739 O O . LEU A 1 90 ? -10.411 -0.773 11.185 1.00 93.38 90 LEU A O 1
ATOM 743 N N . GLY A 1 91 ? -9.834 -2.670 10.153 1.00 92.31 91 GLY A N 1
ATOM 744 C CA . GLY A 1 91 ? -10.640 -3.542 11.008 1.00 92.31 91 GLY A CA 1
ATOM 745 C C . GLY A 1 91 ? -10.200 -3.523 12.478 1.00 92.31 91 GLY A C 1
ATOM 746 O O . GLY A 1 91 ? -11.047 -3.541 13.373 1.00 92.31 91 GLY A O 1
ATOM 747 N N . CYS A 1 92 ? -8.894 -3.451 12.751 1.00 92.06 92 CYS A N 1
ATOM 748 C CA . CYS A 1 92 ? -8.356 -3.263 14.101 1.00 92.06 92 CYS A CA 1
ATOM 749 C C . CYS A 1 92 ? -8.741 -1.896 14.681 1.00 92.06 92 CYS A C 1
ATOM 751 O O . CYS A 1 92 ? -9.229 -1.833 15.809 1.00 92.06 92 CYS A O 1
ATOM 753 N N . LEU A 1 93 ? -8.568 -0.820 13.908 1.00 92.81 93 LEU A N 1
ATOM 754 C CA . LEU A 1 93 ? -8.920 0.535 14.336 1.00 92.81 93 LEU A CA 1
ATOM 755 C C . LEU A 1 93 ? -10.428 0.670 14.596 1.00 92.81 93 LEU A C 1
ATOM 757 O O . LEU A 1 93 ? -10.815 1.207 15.630 1.00 92.81 93 LEU A O 1
ATOM 761 N N . LYS A 1 94 ? -11.282 0.116 13.723 1.00 92.06 94 LYS A N 1
ATOM 762 C CA . LYS A 1 94 ? -12.749 0.128 13.889 1.00 92.06 94 LYS A CA 1
ATOM 763 C C . LYS A 1 94 ? -13.173 -0.666 15.122 1.00 92.06 94 LYS A C 1
ATOM 765 O O . LYS A 1 94 ? -14.020 -0.207 15.883 1.00 92.06 94 LYS A O 1
ATOM 770 N N . GLY A 1 95 ? -12.554 -1.828 15.345 1.00 90.50 95 GLY A N 1
ATOM 771 C CA . GLY A 1 95 ? -12.770 -2.633 16.547 1.00 90.50 95 GLY A CA 1
ATOM 772 C C . GLY A 1 95 ? -12.501 -1.850 17.834 1.00 90.50 95 GLY A C 1
ATOM 773 O O . GLY A 1 95 ? -13.302 -1.918 18.761 1.00 90.50 95 GLY A O 1
ATOM 774 N N . HIS A 1 96 ? -11.420 -1.064 17.853 1.00 90.56 96 HIS A N 1
ATOM 775 C CA . HIS A 1 96 ? -11.037 -0.253 19.005 1.00 90.56 96 HIS A CA 1
ATOM 776 C C . HIS A 1 96 ? -11.908 1.001 19.181 1.00 90.56 96 HIS A C 1
ATOM 778 O O . HIS A 1 96 ? -12.508 1.175 20.235 1.00 90.56 96 HIS A O 1
ATOM 784 N N . PHE A 1 97 ? -11.981 1.867 18.164 1.00 89.94 97 PHE A N 1
ATOM 785 C CA . PHE A 1 97 ? -12.600 3.193 18.279 1.00 89.94 97 PHE A CA 1
ATOM 786 C C . PHE A 1 97 ? -14.128 3.179 18.185 1.00 89.94 97 PHE A C 1
ATOM 788 O O . PHE A 1 97 ? -14.773 4.006 18.816 1.00 89.94 97 PHE A O 1
ATOM 795 N N . ILE A 1 98 ? -14.711 2.277 17.390 1.00 88.25 98 ILE A N 1
ATOM 796 C CA . ILE A 1 98 ? -16.155 2.289 17.098 1.00 88.25 98 ILE A CA 1
ATOM 797 C C . ILE A 1 98 ? -16.868 1.194 17.884 1.00 88.25 98 ILE A C 1
ATOM 799 O O . ILE A 1 98 ? -17.838 1.459 18.580 1.00 88.25 98 ILE A O 1
ATOM 803 N N . LEU A 1 99 ? -16.382 -0.046 17.786 1.00 87.06 99 LEU A N 1
ATOM 804 C CA . LEU A 1 99 ? -17.061 -1.196 18.391 1.00 87.06 99 LEU A CA 1
ATOM 805 C C . LEU A 1 99 ? -16.705 -1.400 19.868 1.00 87.06 99 LEU A C 1
ATOM 807 O O . LEU A 1 99 ? -17.350 -2.209 20.526 1.00 87.06 99 LEU A O 1
ATOM 811 N N . ARG A 1 100 ? -15.656 -0.728 20.367 1.00 82.12 100 ARG A N 1
ATOM 812 C CA . ARG A 1 100 ? -15.102 -0.885 21.726 1.00 82.12 100 ARG A CA 1
ATOM 813 C C . ARG A 1 100 ? -14.836 -2.354 22.106 1.00 82.12 100 ARG A C 1
ATOM 815 O O . ARG A 1 100 ? -14.869 -2.717 23.276 1.00 82.12 100 ARG A O 1
ATOM 822 N N . LYS A 1 101 ? -14.538 -3.206 21.114 1.00 79.06 101 LYS A N 1
ATOM 823 C CA . LYS A 1 101 ? -14.230 -4.632 21.299 1.00 79.06 101 LYS A CA 1
ATOM 824 C C . LYS A 1 101 ? -12.719 -4.832 21.358 1.00 79.06 101 LYS A C 1
ATOM 826 O O . LYS A 1 101 ? -12.009 -4.567 20.383 1.00 79.06 101 LYS A O 1
ATOM 831 N N . LEU A 1 102 ? -12.226 -5.345 22.483 1.00 63.09 102 LEU A N 1
ATOM 832 C CA . LEU A 1 102 ? -10.842 -5.798 22.612 1.00 63.09 102 LEU A CA 1
ATOM 833 C C . LEU A 1 102 ? -10.677 -7.134 21.876 1.00 63.09 102 LEU A C 1
ATOM 835 O O . LEU A 1 102 ? -11.458 -8.061 22.061 1.00 63.09 102 LEU A O 1
ATOM 839 N N . LYS A 1 103 ? -9.670 -7.226 21.003 1.00 66.00 103 LYS A N 1
ATOM 840 C CA . LYS A 1 103 ? -9.307 -8.474 20.314 1.00 66.00 103 LYS A CA 1
ATOM 841 C C . LYS A 1 103 ? -8.077 -9.094 20.976 1.00 66.00 103 LYS A C 1
ATOM 843 O O . LYS A 1 103 ? -7.250 -8.362 21.514 1.00 66.00 103 LYS A O 1
ATOM 848 N N . ALA A 1 104 ? -7.900 -10.408 20.815 1.00 64.44 104 ALA A N 1
ATOM 849 C CA . ALA A 1 104 ? -6.766 -11.205 21.316 1.00 64.44 104 ALA A CA 1
ATOM 850 C C . ALA A 1 104 ? -5.359 -10.704 20.896 1.00 64.44 104 ALA A C 1
ATOM 852 O O . ALA A 1 104 ? -4.344 -11.219 21.343 1.00 64.44 104 ALA A O 1
ATOM 853 N N . TYR A 1 105 ? -5.276 -9.683 20.042 1.00 77.31 105 TYR A N 1
ATOM 854 C CA . TYR A 1 105 ? -4.048 -9.085 19.515 1.00 77.31 105 TYR A CA 1
ATOM 855 C C . TYR A 1 105 ? -3.872 -7.637 20.011 1.00 77.31 105 TYR A C 1
ATOM 857 O O . TYR A 1 105 ? -3.572 -6.728 19.233 1.00 77.31 105 TYR A O 1
ATOM 865 N N . TYR A 1 106 ? -4.068 -7.410 21.315 1.00 83.50 106 TYR A N 1
ATOM 866 C CA . TYR A 1 106 ? -4.048 -6.081 21.944 1.00 83.50 106 TYR A CA 1
ATOM 867 C C . TYR A 1 106 ? -2.806 -5.252 21.588 1.00 83.50 106 TYR A C 1
ATOM 869 O O . TYR A 1 106 ? -2.938 -4.121 21.124 1.00 83.50 106 TYR A O 1
ATOM 877 N N . GLN A 1 107 ? -1.603 -5.825 21.713 1.00 89.69 107 GLN A N 1
ATOM 878 C CA . GLN A 1 107 ? -0.350 -5.121 21.404 1.00 89.69 107 GLN A CA 1
ATOM 879 C C . GLN A 1 107 ? -0.311 -4.617 19.953 1.00 89.69 107 GLN A C 1
ATOM 881 O O . GLN A 1 107 ? 0.092 -3.486 19.681 1.00 89.69 107 GLN A O 1
ATOM 886 N N . LYS A 1 108 ? -0.799 -5.433 19.013 1.00 89.06 108 LYS A N 1
ATOM 887 C CA . LYS A 1 108 ? -0.859 -5.095 17.586 1.00 89.06 108 LYS A CA 1
ATOM 888 C C . LYS A 1 108 ? -1.914 -4.021 17.303 1.00 89.06 108 LYS A C 1
ATOM 890 O O . LYS A 1 108 ? -1.657 -3.093 16.541 1.00 89.06 108 LYS A O 1
ATOM 895 N N . VAL A 1 109 ? -3.073 -4.097 17.961 1.00 91.12 109 VAL A N 1
ATOM 896 C CA . VAL A 1 109 ? -4.097 -3.039 17.900 1.00 91.12 109 VAL A CA 1
ATOM 897 C C . VAL A 1 109 ? -3.535 -1.723 18.441 1.00 91.12 109 VAL A C 1
ATOM 899 O O . VAL A 1 109 ? -3.688 -0.686 17.799 1.00 91.12 109 VAL A O 1
ATOM 902 N N . GLN A 1 110 ? -2.823 -1.762 19.568 1.00 91.69 110 GLN A N 1
ATOM 903 C CA . GLN A 1 110 ? -2.197 -0.590 20.172 1.00 91.69 110 GLN A CA 1
ATOM 904 C C . GLN A 1 110 ? -1.104 0.007 19.275 1.00 91.69 110 GLN A C 1
ATOM 906 O O . GLN A 1 110 ? -1.002 1.230 19.164 1.00 91.69 110 GLN A O 1
ATOM 911 N N . PHE A 1 111 ? -0.324 -0.833 18.591 1.00 93.06 111 PHE A N 1
ATOM 912 C CA . PHE A 1 111 ? 0.656 -0.398 17.595 1.00 93.06 111 PHE A CA 1
ATOM 913 C C . PHE A 1 111 ? -0.001 0.418 16.471 1.00 93.06 111 PHE A C 1
ATOM 915 O O . PHE A 1 111 ? 0.441 1.535 16.190 1.00 93.06 111 PHE A O 1
ATOM 922 N N . TYR A 1 112 ? -1.092 -0.082 15.878 1.00 93.75 112 TYR A N 1
ATOM 923 C CA . TYR A 1 112 ? -1.821 0.665 14.848 1.00 93.75 112 TYR A CA 1
ATOM 924 C C . TYR A 1 112 ? -2.472 1.923 15.406 1.00 93.75 112 TYR A C 1
ATOM 926 O O . TYR A 1 112 ? -2.345 2.988 14.811 1.00 93.75 112 TYR A O 1
ATOM 934 N N . ARG A 1 113 ? -3.114 1.834 16.572 1.00 93.00 113 ARG A N 1
ATOM 935 C CA . ARG A 1 113 ? -3.759 2.978 17.220 1.00 93.00 113 ARG A CA 1
ATOM 936 C C . ARG A 1 113 ? -2.781 4.132 17.427 1.00 93.00 113 ARG A C 1
ATOM 938 O O . ARG A 1 113 ? -3.086 5.256 17.045 1.00 93.00 113 ARG A O 1
ATOM 945 N N . ARG A 1 114 ? -1.605 3.863 18.005 1.00 93.25 114 ARG A N 1
ATOM 946 C CA . ARG A 1 114 ? -0.583 4.892 18.266 1.00 93.25 114 ARG A CA 1
ATOM 947 C C . ARG A 1 114 ? -0.145 5.586 16.978 1.00 93.25 114 ARG A C 1
ATOM 949 O O . ARG A 1 114 ? -0.064 6.808 16.952 1.00 93.25 114 ARG A O 1
ATOM 956 N N . ARG A 1 115 ? 0.106 4.823 15.912 1.00 94.62 115 ARG A N 1
ATOM 957 C CA . ARG A 1 115 ? 0.505 5.379 14.610 1.00 94.62 115 ARG A CA 1
ATOM 958 C C . ARG A 1 115 ? -0.620 6.166 13.944 1.00 94.62 115 ARG A C 1
ATOM 960 O O . ARG A 1 115 ? -0.368 7.250 13.436 1.00 94.62 115 ARG A O 1
ATOM 967 N N . PHE A 1 116 ? -1.854 5.671 13.998 1.00 94.19 116 PHE A N 1
ATOM 968 C CA . PHE A 1 116 ? -3.006 6.372 13.434 1.00 94.19 116 PHE A CA 1
ATOM 969 C C . PHE A 1 116 ? -3.245 7.720 14.128 1.00 94.19 116 PHE A C 1
ATOM 971 O O . PHE A 1 116 ? -3.381 8.737 13.460 1.00 94.19 116 PHE A O 1
ATOM 978 N N . LEU A 1 117 ? -3.201 7.750 15.465 1.00 92.31 117 LEU A N 1
ATOM 979 C CA . LEU A 1 117 ? -3.349 8.989 16.237 1.00 92.31 117 LEU A CA 1
ATOM 980 C C . LEU A 1 117 ? -2.216 9.991 15.974 1.00 92.31 117 LEU A C 1
ATOM 982 O O . LEU A 1 117 ? -2.467 11.190 15.940 1.00 92.31 117 LEU A O 1
ATOM 986 N N . LYS A 1 118 ? -0.982 9.521 15.754 1.00 92.44 118 LYS A N 1
ATOM 987 C CA . LYS A 1 118 ? 0.140 10.398 15.386 1.00 92.44 118 LYS A CA 1
ATOM 988 C C . LYS A 1 118 ? -0.031 11.039 14.003 1.00 92.44 118 LYS A C 1
ATOM 990 O O . LYS A 1 118 ? 0.357 12.186 13.829 1.00 92.44 118 LYS A O 1
ATOM 995 N N . ASN A 1 119 ? -0.655 10.341 13.052 1.00 92.06 119 ASN A N 1
ATOM 996 C CA . ASN A 1 119 ? -0.891 10.844 11.689 1.00 92.06 119 ASN A CA 1
ATOM 997 C C . ASN A 1 119 ? -2.257 11.505 11.493 1.00 92.06 119 ASN A C 1
ATOM 999 O O . ASN A 1 119 ? -2.629 11.831 10.367 1.00 92.06 119 ASN A O 1
ATOM 1003 N N . LEU A 1 120 ? -3.016 11.711 12.568 1.00 90.69 120 LEU A N 1
ATOM 1004 C CA . LEU A 1 120 ? -4.395 12.180 12.497 1.00 90.69 120 LEU A CA 1
ATOM 1005 C C . LEU A 1 120 ? -4.525 13.497 11.717 1.00 90.69 120 LEU A C 1
ATOM 1007 O O . LEU A 1 120 ? -5.418 13.628 10.888 1.00 90.69 120 LEU A O 1
ATOM 1011 N N . LYS A 1 121 ? -3.586 14.431 11.930 1.00 89.00 121 LYS A N 1
ATOM 1012 C CA . LYS A 1 121 ? -3.528 15.715 11.215 1.00 89.00 121 LYS A CA 1
ATOM 1013 C C . LYS A 1 121 ? -3.297 15.539 9.713 1.00 89.00 121 LYS A C 1
ATOM 1015 O O . LYS A 1 121 ? -3.958 16.200 8.927 1.00 89.00 121 LYS A O 1
ATOM 1020 N N . ALA A 1 122 ? -2.410 14.633 9.299 1.00 91.06 122 ALA A N 1
ATOM 1021 C CA . ALA A 1 122 ? -2.163 14.375 7.879 1.00 91.06 122 ALA A CA 1
ATOM 1022 C C . ALA A 1 122 ? -3.392 13.746 7.200 1.00 91.06 122 ALA A C 1
ATOM 1024 O O . ALA A 1 122 ? -3.758 14.115 6.088 1.00 91.06 122 ALA A O 1
ATOM 1025 N N . VAL A 1 123 ? -4.076 12.833 7.898 1.00 91.19 123 VAL A N 1
ATOM 1026 C CA . VAL A 1 123 ? -5.346 12.254 7.433 1.00 91.19 123 VAL A CA 1
ATOM 1027 C C . VAL A 1 123 ? -6.441 13.321 7.355 1.00 91.19 123 VAL A C 1
ATOM 1029 O O . VAL A 1 123 ? -7.190 13.351 6.388 1.00 91.19 123 VAL A O 1
ATOM 1032 N N . GLU A 1 124 ? -6.524 14.223 8.330 1.00 90.25 124 GLU A N 1
ATOM 1033 C CA . GLU A 1 124 ? -7.434 15.372 8.296 1.00 90.25 124 GLU A CA 1
ATOM 1034 C C . GLU A 1 124 ? -7.145 16.287 7.098 1.00 90.25 124 GLU A C 1
ATOM 1036 O O . GLU A 1 124 ? -8.058 16.605 6.340 1.00 90.25 124 GLU A O 1
ATOM 1041 N N . MET A 1 125 ? -5.879 16.651 6.877 1.00 88.44 125 MET A N 1
ATOM 1042 C CA . MET A 1 125 ? -5.454 17.463 5.732 1.00 88.44 125 MET A CA 1
ATOM 1043 C C . MET A 1 125 ? -5.827 16.810 4.399 1.00 88.44 125 MET A C 1
ATOM 1045 O O . MET A 1 125 ? -6.369 17.491 3.533 1.00 88.44 125 MET A O 1
ATOM 1049 N N . PHE A 1 126 ? -5.627 15.493 4.263 1.00 89.19 126 PHE A N 1
ATOM 1050 C CA . PHE A 1 126 ? -6.039 14.742 3.073 1.00 89.19 126 PHE A CA 1
ATOM 1051 C C . PHE A 1 126 ? -7.522 14.932 2.740 1.00 89.19 126 PHE A C 1
ATOM 1053 O O . PHE A 1 126 ? -7.884 15.042 1.573 1.00 89.19 126 PHE A O 1
ATOM 1060 N N . PHE A 1 127 ? -8.389 14.931 3.755 1.00 85.94 127 PHE A N 1
ATOM 1061 C CA . PHE A 1 127 ? -9.827 15.083 3.550 1.00 85.94 127 PHE A CA 1
ATOM 1062 C C . PHE A 1 127 ? -10.273 16.539 3.423 1.00 85.94 127 PHE A C 1
ATOM 1064 O O . PHE A 1 127 ? -11.333 16.765 2.857 1.00 85.94 127 PHE A O 1
ATOM 1071 N N . ARG A 1 128 ? -9.488 17.519 3.881 1.00 82.88 128 ARG A N 1
ATOM 1072 C CA . ARG A 1 128 ? -9.779 18.947 3.662 1.00 82.88 128 ARG A CA 1
ATOM 1073 C C . ARG A 1 128 ? -9.455 19.412 2.243 1.00 82.88 128 ARG A C 1
ATOM 1075 O O . ARG A 1 128 ? -10.194 20.225 1.697 1.00 82.88 128 ARG A O 1
ATOM 1082 N N . ASP A 1 129 ? -8.387 18.878 1.655 1.00 68.62 129 ASP A N 1
ATOM 1083 C CA . ASP A 1 129 ? -7.922 19.204 0.299 1.00 68.62 129 ASP A CA 1
ATOM 1084 C C . ASP A 1 129 ? -9.008 19.069 -0.802 1.00 68.62 129 ASP A C 1
ATOM 1086 O O . ASP A 1 129 ? -9.148 19.980 -1.613 1.00 68.62 129 ASP A O 1
ATOM 1090 N N . PRO A 1 130 ? 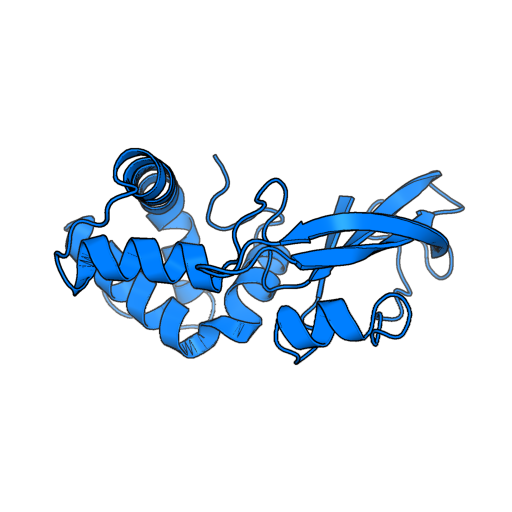-9.887 18.042 -0.812 1.00 61.91 130 PRO A N 1
ATOM 1091 C CA . PRO A 1 130 ? -10.992 17.955 -1.775 1.00 61.91 130 PRO A CA 1
ATOM 1092 C C . PRO A 1 130 ? -12.190 18.892 -1.494 1.00 61.91 130 PRO A C 1
ATOM 1094 O O . PRO A 1 130 ? -13.267 18.668 -2.040 1.00 61.91 130 PRO A O 1
ATOM 1097 N N . GLY A 1 131 ? -12.052 19.927 -0.654 1.00 56.38 131 GLY A N 1
ATOM 1098 C CA . GLY A 1 131 ? -13.102 20.928 -0.405 1.00 56.38 131 GLY A CA 1
ATOM 1099 C C . GLY A 1 131 ? -14.112 20.568 0.693 1.00 56.38 131 GLY A C 1
ATOM 1100 O O . GLY A 1 131 ? -15.063 21.315 0.923 1.00 56.38 131 GLY A O 1
ATOM 1101 N N . LEU A 1 132 ? -13.901 19.465 1.418 1.00 57.59 132 LEU A N 1
ATOM 1102 C CA . LEU A 1 132 ? -14.676 19.118 2.613 1.00 57.59 132 LEU A CA 1
ATOM 1103 C C . LEU A 1 132 ? -14.273 20.051 3.769 1.00 57.59 132 LEU A C 1
ATOM 1105 O O . LEU A 1 132 ? -13.306 19.809 4.492 1.00 57.59 132 LEU A O 1
ATOM 1109 N N . ARG A 1 133 ? -15.040 21.134 3.946 1.00 55.94 133 ARG A N 1
ATOM 1110 C CA . ARG A 1 133 ? -14.908 22.113 5.047 1.00 55.94 133 ARG A CA 1
ATOM 1111 C C . ARG A 1 133 ? -15.656 21.698 6.315 1.00 55.94 133 ARG A C 1
ATOM 1113 O O . ARG A 1 133 ? -16.080 22.537 7.104 1.00 55.94 133 ARG A O 1
ATOM 1120 N N . ASP A 1 134 ? -15.838 20.402 6.503 1.00 61.03 134 ASP A N 1
ATOM 1121 C CA . ASP A 1 134 ? -16.442 19.869 7.709 1.00 61.03 134 ASP A CA 1
ATOM 1122 C C . ASP A 1 134 ? -15.633 20.284 8.944 1.00 61.03 134 ASP A C 1
ATOM 1124 O O . ASP A 1 134 ? -14.413 20.092 9.001 1.00 61.03 134 ASP A O 1
ATOM 1128 N N . GLN A 1 135 ? -16.318 20.782 9.975 1.00 64.62 135 GLN A N 1
ATOM 1129 C CA . GLN A 1 135 ? -15.707 20.933 11.291 1.00 64.62 135 GLN A CA 1
ATOM 1130 C C . GLN A 1 135 ? -15.280 19.543 11.786 1.00 64.62 135 GLN A C 1
ATOM 1132 O O . GLN A 1 135 ? -16.048 18.568 11.748 1.00 64.62 135 GLN A O 1
ATOM 1137 N N . PHE A 1 136 ? -14.018 19.427 12.192 1.00 63.00 136 PHE A N 1
ATOM 1138 C CA . PHE A 1 136 ? -13.509 18.220 12.824 1.00 63.00 136 PHE A CA 1
ATOM 1139 C C . PHE A 1 136 ? -13.566 18.413 14.339 1.00 63.00 136 PHE A C 1
ATOM 1141 O O . PHE A 1 136 ? -13.142 19.467 14.802 1.00 63.00 136 PHE A O 1
ATOM 1148 N N . PRO A 1 137 ? -14.051 17.420 15.105 1.00 69.69 137 PRO A N 1
ATOM 1149 C CA . PRO A 1 137 ? -14.116 17.532 16.557 1.00 69.69 137 PRO A CA 1
ATOM 1150 C C . PRO A 1 137 ? -12.739 17.836 17.158 1.00 69.69 137 PRO A C 1
ATOM 1152 O O . PRO A 1 137 ? -11.744 17.246 16.734 1.00 69.69 137 PRO A O 1
ATOM 1155 N N . GLU A 1 138 ? -12.680 18.703 18.167 1.00 60.12 138 GLU A N 1
ATOM 1156 C CA . GLU A 1 138 ? -11.456 18.957 18.940 1.00 60.12 138 GLU A CA 1
ATOM 1157 C C . GLU A 1 138 ? -10.960 17.705 19.703 1.00 60.12 138 GLU A C 1
ATOM 1159 O O . GLU A 1 138 ? -9.749 17.450 19.712 1.00 60.12 138 GLU A O 1
ATOM 1164 N N . PRO A 1 139 ? -11.830 16.826 20.261 1.00 73.25 139 PRO A N 1
ATOM 1165 C CA . PRO A 1 139 ? -11.366 15.588 20.878 1.00 73.25 139 PRO A CA 1
ATOM 1166 C C . PRO A 1 139 ? -10.712 14.639 19.863 1.00 73.25 139 PRO A C 1
ATOM 1168 O O . PRO A 1 139 ? -11.337 14.168 18.908 1.00 73.25 139 PRO A O 1
ATOM 1171 N N . HIS A 1 140 ? -9.458 14.251 20.127 1.00 74.88 140 HIS A N 1
ATOM 1172 C CA . HIS A 1 140 ? -8.691 13.331 19.274 1.00 74.88 140 HIS A CA 1
ATOM 1173 C C . HIS A 1 140 ? -9.414 11.996 19.006 1.00 74.88 140 HIS A C 1
ATOM 1175 O O . HIS A 1 140 ? -9.221 11.397 17.947 1.00 74.88 140 HIS A O 1
ATOM 1181 N N . GLN A 1 141 ? -10.240 11.511 19.941 1.00 81.44 141 GLN A N 1
ATOM 1182 C CA . GLN A 1 141 ? -10.988 10.260 19.769 1.00 81.44 141 GLN A CA 1
ATOM 1183 C C . GLN A 1 141 ? -12.171 10.401 18.806 1.00 81.44 141 GLN A C 1
ATOM 1185 O O . GLN A 1 141 ? -12.332 9.568 17.915 1.00 81.44 141 GLN A O 1
ATOM 1190 N N . GLU A 1 142 ? -12.971 11.457 18.937 1.00 84.06 142 GLU A N 1
ATOM 1191 C CA . GLU A 1 142 ? -14.107 11.713 18.046 1.00 84.06 142 GLU A CA 1
ATOM 1192 C C . GLU A 1 142 ? -13.632 12.034 16.629 1.00 84.06 142 GLU A C 1
ATOM 1194 O O . GLU A 1 142 ? -14.152 11.485 15.652 1.00 84.06 142 GLU A O 1
ATOM 1199 N N . LYS A 1 143 ? -12.560 12.829 16.515 1.00 87.75 143 LYS A N 1
ATOM 1200 C CA . LYS A 1 143 ? -11.877 13.090 15.245 1.00 87.75 143 LYS A CA 1
ATOM 1201 C C . LYS A 1 143 ? -11.382 11.793 14.598 1.00 87.75 143 LYS A C 1
ATOM 1203 O O . LYS A 1 143 ? -11.627 11.569 13.413 1.00 87.75 143 LYS A O 1
ATOM 1208 N N . ALA A 1 144 ? -10.762 10.895 15.370 1.00 88.56 144 ALA A N 1
ATOM 1209 C CA . ALA A 1 144 ? -10.336 9.583 14.880 1.00 88.56 144 ALA A CA 1
ATOM 1210 C C . ALA A 1 144 ? -11.506 8.728 14.379 1.00 88.56 144 ALA A C 1
ATOM 1212 O O . ALA A 1 144 ? -11.388 8.111 13.322 1.00 88.56 144 ALA A O 1
ATOM 1213 N N . ILE A 1 145 ? -12.640 8.716 15.085 1.00 90.69 145 ILE A N 1
ATOM 1214 C CA . ILE A 1 145 ? -13.848 8.003 14.650 1.00 90.69 145 ILE A CA 1
ATOM 1215 C C . ILE A 1 145 ? -14.373 8.582 13.331 1.00 90.69 145 ILE A C 1
ATOM 1217 O O . ILE A 1 145 ? -14.650 7.813 12.407 1.00 90.69 145 ILE A O 1
ATOM 1221 N N . LYS A 1 146 ? -14.486 9.914 13.218 1.00 90.31 146 LYS A N 1
ATOM 1222 C CA . LYS A 1 146 ? -14.964 10.593 12.001 1.00 90.31 146 LYS A CA 1
ATOM 1223 C C . LYS A 1 146 ? -14.066 10.276 10.805 1.00 90.31 146 LYS A C 1
ATOM 1225 O O . LYS A 1 146 ? -14.550 9.748 9.806 1.00 90.31 146 LYS A O 1
ATOM 1230 N N . LEU A 1 147 ? -12.756 10.487 10.935 1.00 91.00 147 LEU A N 1
ATOM 1231 C CA . LEU A 1 147 ? -11.791 10.195 9.870 1.00 91.00 147 LEU A CA 1
ATOM 1232 C C . LEU A 1 147 ? -11.791 8.711 9.492 1.00 91.00 147 LEU A C 1
ATOM 1234 O O . LEU A 1 147 ? -11.748 8.372 8.314 1.00 91.00 147 LEU A O 1
ATOM 1238 N N . LEU A 1 148 ? -11.901 7.805 10.464 1.00 92.38 148 LEU A N 1
ATOM 1239 C CA . LEU A 1 148 ? -11.952 6.371 10.189 1.00 92.38 148 LEU A CA 1
ATOM 1240 C C . LEU A 1 148 ? -13.223 5.959 9.428 1.00 92.38 148 LEU A C 1
ATOM 1242 O O . LEU A 1 148 ? -13.162 5.056 8.588 1.00 92.38 148 LEU A O 1
ATOM 1246 N N . LYS A 1 149 ? -14.365 6.608 9.694 1.00 90.94 149 LYS A N 1
ATOM 1247 C CA . LYS A 1 149 ? -15.596 6.429 8.908 1.00 90.94 149 LYS A CA 1
ATOM 1248 C C . LYS A 1 149 ? -15.402 6.923 7.471 1.00 90.94 149 LYS A C 1
ATOM 1250 O O . LYS A 1 149 ? -15.735 6.184 6.549 1.00 90.94 149 LYS A O 1
ATOM 1255 N N . MET A 1 150 ? -14.786 8.093 7.285 1.00 90.81 150 MET A N 1
ATOM 1256 C CA . MET A 1 150 ? -14.480 8.652 5.959 1.00 90.81 150 MET A CA 1
ATOM 1257 C C . MET A 1 150 ? -13.534 7.750 5.158 1.00 90.81 150 MET A C 1
ATOM 1259 O O . MET A 1 150 ? -13.833 7.412 4.018 1.00 90.81 150 MET A O 1
ATOM 1263 N N . ILE A 1 151 ? -12.450 7.263 5.777 1.00 91.62 151 ILE A N 1
ATOM 1264 C CA . ILE A 1 151 ? -11.560 6.263 5.162 1.00 91.62 151 ILE A CA 1
ATOM 1265 C C . ILE A 1 151 ? -12.349 5.009 4.782 1.00 91.62 151 ILE A C 1
ATOM 1267 O O . ILE A 1 151 ? -12.140 4.441 3.716 1.00 91.62 151 ILE A O 1
ATOM 1271 N N . GLY A 1 152 ? -13.260 4.566 5.652 1.00 87.00 152 GLY A N 1
ATOM 1272 C CA . GLY A 1 152 ? -14.121 3.419 5.392 1.00 87.00 152 GLY A CA 1
ATOM 1273 C C . GLY A 1 152 ? -14.974 3.562 4.129 1.00 87.00 152 GLY A C 1
ATOM 1274 O O . GLY A 1 152 ? -15.168 2.560 3.448 1.00 87.00 152 GLY A O 1
ATOM 1275 N N . ALA A 1 153 ? -15.435 4.773 3.810 1.00 85.62 153 ALA A N 1
ATOM 1276 C CA . ALA A 1 153 ? -16.246 5.056 2.626 1.00 85.62 153 ALA A CA 1
ATOM 1277 C C . ALA A 1 153 ? -15.439 5.030 1.313 1.00 85.62 153 ALA A C 1
ATOM 1279 O O . ALA A 1 153 ? -16.001 4.761 0.258 1.00 85.62 153 ALA A O 1
ATOM 1280 N N . CYS A 1 154 ? -14.122 5.259 1.366 1.00 81.75 154 CYS A N 1
ATOM 1281 C CA . CYS A 1 154 ? -13.239 5.277 0.193 1.00 81.75 154 CYS A CA 1
ATOM 1282 C C . CYS A 1 154 ? -12.078 4.269 0.283 1.00 81.75 154 CYS A C 1
ATOM 1284 O O . CYS A 1 154 ? -11.024 4.461 -0.325 1.00 81.75 154 CYS A O 1
ATOM 1286 N N . ALA A 1 155 ? -12.256 3.187 1.047 1.00 72.38 155 ALA A N 1
ATOM 1287 C CA . ALA A 1 155 ? -11.160 2.329 1.499 1.00 72.38 155 ALA A CA 1
ATOM 1288 C C . ALA A 1 155 ? -10.340 1.673 0.372 1.00 72.38 155 ALA A C 1
ATOM 1290 O O . ALA A 1 155 ? -9.143 1.462 0.563 1.00 72.38 155 ALA A O 1
ATOM 1291 N N . SER A 1 156 ? -10.949 1.364 -0.780 1.00 68.50 156 SER A N 1
ATOM 1292 C CA . SER A 1 156 ? -10.263 0.750 -1.932 1.00 68.50 156 SER A CA 1
ATOM 1293 C C . SER A 1 156 ? -9.189 1.662 -2.533 1.00 68.50 156 SER A C 1
ATOM 1295 O O . SER A 1 156 ? -8.088 1.207 -2.836 1.00 68.50 156 SER A O 1
ATOM 1297 N N . ALA A 1 157 ? -9.473 2.964 -2.616 1.00 81.62 157 ALA A N 1
ATOM 1298 C CA . ALA A 1 157 ? -8.595 3.951 -3.240 1.00 81.62 157 ALA A CA 1
ATOM 1299 C C . ALA A 1 157 ? -7.828 4.828 -2.235 1.00 81.62 157 ALA A C 1
ATOM 1301 O O . ALA A 1 157 ? -6.852 5.479 -2.614 1.00 81.62 157 ALA A O 1
ATOM 1302 N N . PHE A 1 158 ? -8.248 4.874 -0.964 1.00 90.06 158 PHE A N 1
ATOM 1303 C CA . PHE A 1 158 ? -7.703 5.797 0.038 1.00 90.06 158 PHE A CA 1
ATOM 1304 C C . PHE A 1 158 ? -6.184 5.689 0.184 1.00 90.06 158 PHE A C 1
ATOM 1306 O O . PHE A 1 158 ? -5.491 6.696 0.080 1.00 90.06 158 PHE A O 1
ATOM 1313 N N . SER A 1 159 ? -5.654 4.481 0.394 1.00 90.94 159 SER A N 1
ATOM 1314 C CA . SER A 1 159 ? -4.219 4.267 0.623 1.00 90.94 159 SER A CA 1
ATOM 1315 C C . SER A 1 159 ? -3.373 4.751 -0.553 1.00 90.94 159 SER A C 1
ATOM 1317 O O . SER A 1 159 ? -2.395 5.466 -0.342 1.00 90.94 159 SER A O 1
ATOM 1319 N N . GLN A 1 160 ? -3.778 4.420 -1.783 1.00 92.00 160 GLN A N 1
ATOM 1320 C CA . GLN A 1 160 ? -3.105 4.876 -2.996 1.00 92.00 160 GLN A CA 1
ATOM 1321 C C . GLN A 1 160 ? -3.172 6.397 -3.131 1.00 92.00 160 GLN A C 1
ATOM 1323 O O . GLN A 1 160 ? -2.141 7.022 -3.364 1.00 92.00 160 GLN A O 1
ATOM 1328 N N . ARG A 1 161 ? -4.355 7.006 -2.976 1.00 91.88 161 ARG A N 1
ATOM 1329 C CA . ARG A 1 161 ? -4.524 8.463 -3.110 1.00 91.88 161 ARG A CA 1
ATOM 1330 C C . ARG A 1 161 ? -3.725 9.217 -2.050 1.00 91.88 161 ARG A C 1
ATOM 1332 O O . ARG A 1 161 ? -3.010 10.155 -2.389 1.00 91.88 161 ARG A O 1
ATOM 1339 N N . PHE A 1 162 ? -3.782 8.759 -0.801 1.00 92.38 162 PHE A N 1
ATOM 1340 C CA . PHE A 1 162 ? -3.006 9.320 0.300 1.00 92.38 162 PHE A CA 1
ATOM 1341 C C . PHE A 1 162 ? -1.504 9.239 0.012 1.00 92.38 162 PHE A C 1
ATOM 1343 O O . PHE A 1 162 ? -0.790 10.231 0.136 1.00 92.38 162 PHE A O 1
ATOM 1350 N N . PHE A 1 163 ? -1.017 8.078 -0.433 1.00 91.56 163 PHE A N 1
ATOM 1351 C CA . PHE A 1 163 ? 0.396 7.896 -0.754 1.00 91.56 163 PHE A CA 1
ATOM 1352 C C . PHE A 1 163 ? 0.844 8.739 -1.949 1.00 91.56 163 PHE A C 1
ATOM 1354 O O . PHE A 1 163 ? 1.961 9.247 -1.955 1.00 91.56 163 PHE A O 1
ATOM 1361 N N . SER A 1 164 ? -0.007 8.920 -2.957 1.00 89.38 164 SER A N 1
ATOM 1362 C CA . SER A 1 164 ? 0.290 9.806 -4.083 1.00 89.38 164 SER A CA 1
ATOM 1363 C C . SER A 1 164 ? 0.406 11.268 -3.649 1.00 89.38 164 SER A C 1
ATOM 1365 O O . SER A 1 164 ? 1.297 11.956 -4.144 1.00 89.38 164 SER A O 1
ATOM 1367 N N . HIS A 1 165 ? -0.438 11.711 -2.710 1.00 90.00 165 HIS A N 1
ATOM 1368 C CA . HIS A 1 165 ? -0.428 13.076 -2.181 1.00 90.00 165 HIS A CA 1
ATOM 1369 C C . HIS A 1 165 ? 0.775 13.323 -1.251 1.00 90.00 165 HIS A C 1
ATOM 1371 O O . HIS A 1 165 ? 1.539 14.258 -1.460 1.00 90.00 165 HIS A O 1
ATOM 1377 N N . PHE A 1 166 ? 1.005 12.453 -0.263 1.00 90.00 166 PHE A N 1
ATOM 1378 C CA . PHE A 1 166 ? 1.999 12.687 0.795 1.00 90.00 166 PHE A CA 1
ATOM 1379 C C . PHE A 1 166 ? 3.333 11.945 0.616 1.00 90.00 166 PHE A C 1
ATOM 1381 O O . PHE A 1 166 ? 4.281 12.179 1.364 1.00 90.00 166 PHE A O 1
ATOM 1388 N N . ARG A 1 167 ? 3.427 11.011 -0.339 1.00 88.69 167 ARG A N 1
ATOM 1389 C CA . ARG A 1 167 ? 4.593 10.126 -0.571 1.00 88.69 167 ARG A CA 1
ATOM 1390 C C . ARG A 1 167 ? 4.968 9.217 0.604 1.00 88.69 167 ARG A C 1
ATOM 1392 O O . ARG A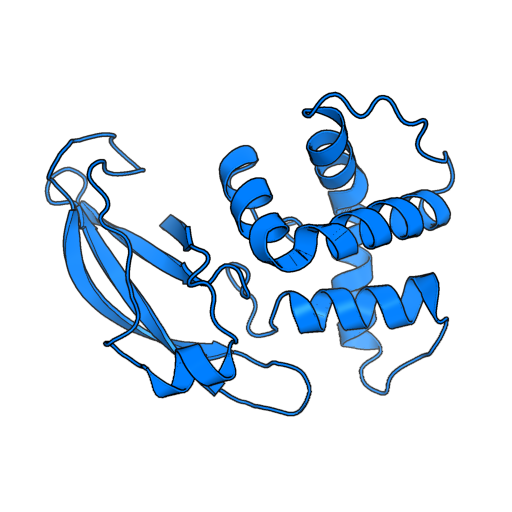 1 167 ? 6.030 8.597 0.594 1.00 88.69 167 ARG A O 1
ATOM 1399 N N . HIS A 1 168 ? 4.076 9.070 1.577 1.00 89.56 168 HIS A N 1
ATOM 1400 C CA . HIS A 1 168 ? 4.193 8.123 2.679 1.00 89.56 168 HIS A CA 1
ATOM 1401 C C . HIS A 1 168 ? 2.830 7.514 3.030 1.00 89.56 168 HIS A C 1
ATOM 1403 O O . HIS A 1 168 ? 1.779 7.963 2.583 1.00 89.56 168 HIS A O 1
ATOM 1409 N N . SER A 1 169 ? 2.853 6.415 3.783 1.00 91.31 169 SER A N 1
ATOM 1410 C CA . SER A 1 169 ? 1.641 5.743 4.265 1.00 91.31 169 SER A CA 1
ATOM 1411 C C . SER A 1 169 ? 0.955 6.573 5.351 1.00 91.31 169 SER A C 1
ATOM 1413 O O . SER A 1 169 ? 1.642 7.127 6.200 1.00 91.31 169 SER A O 1
ATOM 1415 N N . PHE A 1 170 ? -0.379 6.537 5.436 1.00 91.75 170 PHE A N 1
ATOM 1416 C CA . PHE A 1 170 ? -1.137 7.144 6.546 1.00 91.75 170 PHE A CA 1
ATOM 1417 C C . PHE A 1 170 ? -0.824 6.534 7.933 1.00 91.75 170 PHE A C 1
ATOM 1419 O O . PHE A 1 170 ? -1.328 6.992 8.955 1.00 91.75 170 PHE A O 1
ATOM 1426 N N . MET A 1 171 ? -0.003 5.478 7.965 1.00 92.75 171 MET A N 1
ATOM 1427 C CA . MET A 1 171 ? 0.515 4.811 9.163 1.00 92.75 171 MET A CA 1
ATOM 1428 C C . MET A 1 171 ? 2.042 4.978 9.330 1.00 92.75 171 MET A C 1
ATOM 1430 O O . MET A 1 171 ? 2.662 4.227 10.096 1.00 92.75 171 MET A O 1
ATOM 1434 N N . ALA A 1 172 ? 2.684 5.882 8.580 1.00 88.38 172 ALA A N 1
ATOM 1435 C CA . ALA A 1 172 ? 4.110 6.198 8.735 1.00 88.38 172 ALA A CA 1
ATOM 1436 C C . ALA A 1 172 ? 4.399 6.806 10.127 1.00 88.38 172 ALA A C 1
ATOM 1438 O O . ALA A 1 172 ? 3.476 7.080 10.883 1.00 88.38 172 ALA A O 1
ATOM 1439 N N . LEU A 1 173 ? 5.659 6.917 10.540 1.00 76.12 173 LEU A N 1
ATOM 1440 C CA . LEU A 1 173 ? 6.042 7.688 11.732 1.00 76.12 173 LEU A CA 1
ATOM 1441 C C . LEU A 1 173 ? 6.960 8.817 11.300 1.00 76.12 173 LEU A C 1
ATOM 1443 O O . LEU A 1 173 ? 7.706 8.565 10.327 1.00 76.12 173 LEU A O 1
#

Foldseek 3Di:
DEAEDQLVDDPVVQLVCAPVGPDDDDQADPPPRDGPFWDWPDWDWDWADEDPDTGIHIWTWTAGNVPRDIYIYHYLQDFVPDNYGLVVLLVLLCCVLPVVHDDPPNVVSVLSVVLLLVLLVLLVVLVCVVPPPDDADPDSSSNSVVSSVVCVVVVSCVQNSSCVVPVHGSSDD

Secondary structure (DSSP, 8-state):
-EEEE--SS-HHHHHHHGGGS-PPP--B-TTT--BT-EEEEEEEEEEEB-TT--EEEEEEEEEETTT--EEEEEETTS-TT-SB-HHHHHHHHHHHHTS-PPPS-HHHHHHHHHHHHHTHHHHHHHHHTTT--PPPPSSHHHHHHHHHHHHHHTHHHHHHHHHHHHSS-TT--

pLDDT: mean 89.67, std 9.29, range [55.94, 98.0]

Radius of gyration: 17.3 Å; chains: 1; bounding box: 37×39×44 Å